Protein AF-A0A645FSI8-F1 (afdb_monomer)

Radius of gyration: 13.56 Å; Cα contacts (8 Å, |Δi|>4): 57; chains: 1; bounding box: 33×14×40 Å

Foldseek 3Di:
DVLLVVLLVVLVVLLVVCVVQQAAAPVSLVVNVVSVVVNVVVVDDPVSVVSNVVRVPRHNDRPPPVPPPD

Organism: NCBI:txid1076179

Sequence (70 aa):
MGLQCLLRAEIIRSYEKYQDKGFCPLYAKEALKREYDSYHDLHGNDVATDLYRQMMALPTESKGAVYEKA

Mean predicted aligned error: 6.17 Å

Solvent-accessible surface area (backbone atoms only — not comparable to full-atom values): 4068 Å² total; per-residue (Å²): 110,71,68,48,52,53,40,42,52,47,50,48,52,52,35,61,67,28,59,80,65,65,27,36,44,64,73,56,50,57,50,49,48,57,46,47,52,56,23,40,77,69,72,53,79,56,72,48,55,59,44,51,54,55,48,68,70,36,43,55,61,56,94,70,73,73,74,82,80,122

Structure (mmCIF, N/CA/C/O backbone):
data_AF-A0A645FSI8-F1
#
_entry.id   AF-A0A645FSI8-F1
#
loop_
_atom_site.group_PDB
_atom_site.id
_atom_site.type_symbol
_atom_site.label_atom_id
_atom_site.label_alt_id
_atom_site.label_comp_id
_atom_site.label_asym_id
_atom_site.label_entity_id
_atom_site.label_seq_id
_atom_site.pdbx_PDB_ins_code
_atom_site.Cartn_x
_atom_site.Cartn_y
_atom_site.Cartn_z
_atom_site.occupancy
_atom_site.B_iso_or_equiv
_atom_site.auth_seq_id
_atom_site.auth_comp_id
_atom_site.auth_asym_id
_atom_site.auth_atom_id
_atom_site.pdbx_PDB_model_num
ATOM 1 N N . MET A 1 1 ? 8.282 1.339 -16.554 1.00 65.00 1 MET A N 1
ATOM 2 C CA . MET A 1 1 ? 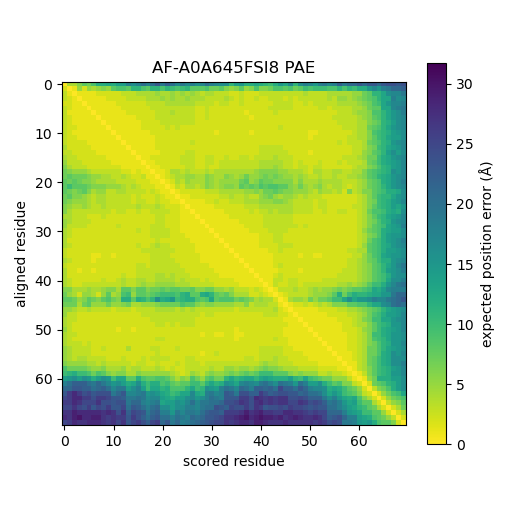9.352 1.952 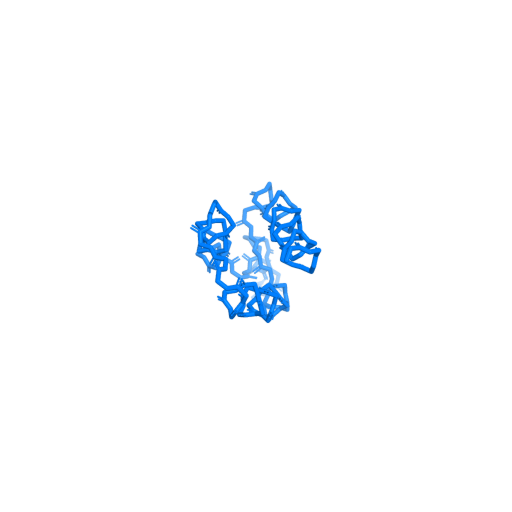-15.734 1.00 65.00 1 MET A CA 1
ATOM 3 C C . MET A 1 1 ? 8.828 3.125 -14.898 1.00 65.00 1 MET A C 1
ATOM 5 O O . MET A 1 1 ? 8.689 2.942 -13.703 1.00 65.00 1 MET A O 1
ATOM 9 N N . GLY A 1 2 ? 8.440 4.280 -15.463 1.00 84.81 2 GLY A N 1
ATOM 10 C CA . GLY A 1 2 ? 8.027 5.448 -14.650 1.00 84.81 2 GLY A CA 1
ATOM 11 C C . GLY A 1 2 ? 6.774 5.249 -13.778 1.00 84.81 2 GLY A C 1
ATOM 12 O O . GLY A 1 2 ? 6.837 5.394 -12.562 1.00 84.81 2 GLY A O 1
ATOM 13 N N . LEU A 1 3 ? 5.647 4.863 -14.385 1.00 89.94 3 LEU A N 1
ATOM 14 C CA . LEU A 1 3 ? 4.374 4.682 -13.670 1.00 89.94 3 LEU A CA 1
ATOM 15 C C . LEU A 1 3 ? 4.438 3.571 -12.609 1.00 89.94 3 LEU A C 1
ATOM 17 O O . LEU A 1 3 ? 3.945 3.738 -11.501 1.00 89.94 3 LEU A O 1
ATOM 21 N N . GLN A 1 4 ? 5.117 2.469 -12.926 1.00 91.12 4 GLN A N 1
ATOM 22 C CA . GLN A 1 4 ? 5.334 1.362 -11.995 1.00 91.12 4 GLN A CA 1
ATOM 23 C C . GLN A 1 4 ? 6.082 1.818 -10.732 1.00 91.12 4 GLN A C 1
ATOM 25 O O . GLN A 1 4 ? 5.676 1.468 -9.628 1.00 91.12 4 GLN A O 1
ATOM 30 N N . CYS A 1 5 ? 7.130 2.640 -10.872 1.00 91.75 5 CYS A N 1
ATOM 31 C CA . CYS A 1 5 ? 7.855 3.199 -9.728 1.00 91.75 5 CYS A CA 1
ATOM 32 C C . CYS A 1 5 ? 6.978 4.126 -8.874 1.00 91.75 5 CYS A C 1
ATOM 34 O O . CYS A 1 5 ? 7.101 4.117 -7.651 1.00 91.75 5 CYS A O 1
ATOM 36 N N . LEU A 1 6 ? 6.088 4.905 -9.500 1.00 93.56 6 LEU A N 1
ATOM 37 C CA . LEU A 1 6 ? 5.164 5.793 -8.789 1.00 93.56 6 LEU A CA 1
ATOM 38 C C . LEU A 1 6 ? 4.131 5.006 -7.977 1.00 93.56 6 LEU A C 1
ATOM 40 O O . LEU A 1 6 ? 3.959 5.287 -6.792 1.00 93.56 6 LEU A O 1
ATOM 44 N N . LEU A 1 7 ? 3.506 3.998 -8.592 1.00 93.62 7 LEU A N 1
ATOM 45 C CA . LEU A 1 7 ? 2.536 3.123 -7.927 1.00 93.62 7 LEU A CA 1
ATOM 46 C C . LEU A 1 7 ? 3.189 2.344 -6.784 1.00 93.62 7 LEU A C 1
ATOM 48 O O . LEU A 1 7 ? 2.669 2.309 -5.674 1.00 93.62 7 LEU A O 1
ATOM 52 N N . ARG A 1 8 ? 4.391 1.806 -7.017 1.00 94.19 8 ARG A N 1
ATOM 53 C CA . ARG A 1 8 ? 5.194 1.151 -5.979 1.00 94.19 8 ARG A CA 1
ATOM 54 C C . ARG A 1 8 ? 5.441 2.076 -4.790 1.00 94.19 8 ARG A C 1
ATOM 56 O O . ARG A 1 8 ? 5.280 1.667 -3.644 1.00 94.19 8 ARG A O 1
ATOM 63 N N . ALA A 1 9 ? 5.853 3.313 -5.059 1.00 94.44 9 ALA A N 1
ATOM 64 C CA . ALA A 1 9 ? 6.117 4.284 -4.009 1.00 94.44 9 ALA A CA 1
ATOM 65 C C . ALA A 1 9 ? 4.842 4.637 -3.230 1.00 94.44 9 ALA A C 1
ATOM 67 O O . ALA A 1 9 ? 4.927 4.866 -2.027 1.00 94.44 9 ALA A O 1
ATOM 68 N N . GLU A 1 10 ? 3.674 4.650 -3.880 1.00 94.50 10 GLU A N 1
ATOM 69 C CA . GLU A 1 10 ? 2.419 4.921 -3.180 1.00 94.50 10 GLU A CA 1
ATOM 70 C C . GLU A 1 10 ? 1.936 3.770 -2.309 1.00 94.50 10 GLU A C 1
ATOM 72 O O . GLU A 1 10 ? 1.544 4.007 -1.167 1.00 94.50 10 GLU A O 1
ATOM 77 N N . ILE A 1 11 ? 2.079 2.527 -2.770 1.00 93.94 11 ILE A N 1
ATOM 78 C CA . ILE A 1 11 ? 1.770 1.347 -1.954 1.00 93.94 11 ILE A CA 1
ATOM 79 C C . ILE A 1 11 ? 2.609 1.349 -0.667 1.00 93.94 11 ILE A C 1
ATOM 81 O O . ILE A 1 11 ? 2.080 1.096 0.416 1.00 93.94 11 ILE A O 1
ATOM 85 N N . ILE A 1 12 ? 3.900 1.694 -0.768 1.00 94.38 12 ILE A N 1
ATOM 86 C CA . ILE A 1 12 ? 4.802 1.808 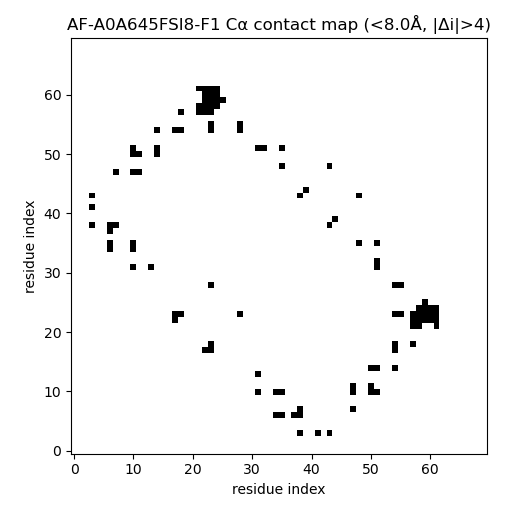0.389 1.00 94.38 12 ILE A CA 1
ATOM 87 C C . ILE A 1 12 ? 4.338 2.919 1.340 1.00 94.38 12 ILE A C 1
ATOM 89 O O . ILE A 1 12 ? 4.177 2.668 2.532 1.00 94.38 12 ILE A O 1
ATOM 93 N N . ARG A 1 13 ? 4.065 4.126 0.826 1.00 93.88 13 ARG A N 1
ATOM 94 C CA . ARG A 1 13 ? 3.611 5.260 1.652 1.00 93.88 13 ARG A CA 1
ATOM 95 C C . ARG A 1 13 ? 2.291 4.974 2.352 1.00 93.88 13 ARG A C 1
ATOM 97 O O . ARG A 1 13 ? 2.122 5.289 3.531 1.00 93.88 13 ARG A O 1
ATOM 104 N N . SER A 1 14 ? 1.347 4.375 1.633 1.00 92.19 14 SER A N 1
ATOM 105 C CA . SER A 1 14 ? 0.071 3.988 2.214 1.00 92.19 14 SER A CA 1
ATOM 106 C C . SER A 1 14 ? 0.283 2.927 3.297 1.00 92.19 14 SER A C 1
ATOM 108 O O . SER A 1 14 ? -0.308 3.046 4.371 1.00 92.19 14 SER A O 1
ATOM 110 N N . TYR A 1 15 ? 1.159 1.939 3.079 1.00 93.00 15 TYR A N 1
ATOM 111 C CA . TYR A 1 15 ? 1.504 0.947 4.102 1.00 93.00 15 TYR A CA 1
ATOM 112 C C . TYR A 1 15 ? 2.060 1.600 5.370 1.00 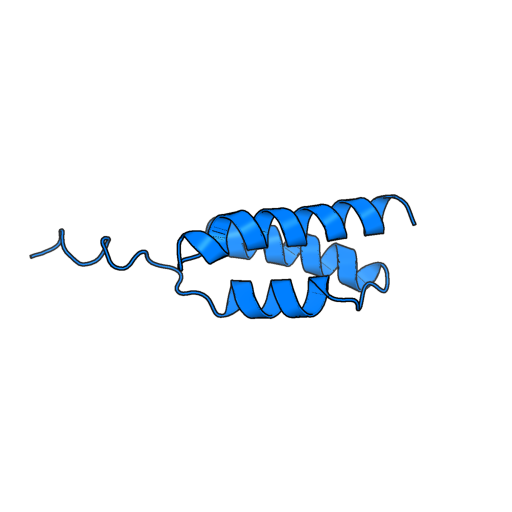93.00 15 TYR A C 1
ATOM 114 O O . TYR A 1 15 ? 1.491 1.387 6.436 1.00 93.00 15 TYR A O 1
ATOM 122 N N . GLU A 1 16 ? 3.079 2.456 5.268 1.00 91.38 16 GLU A N 1
ATOM 123 C CA . GLU A 1 16 ? 3.661 3.167 6.421 1.00 91.38 16 GLU A CA 1
ATOM 124 C C . GLU A 1 16 ? 2.593 3.949 7.207 1.00 91.38 16 GLU A C 1
ATOM 126 O O . GLU A 1 16 ? 2.508 3.863 8.430 1.00 91.38 16 GLU A O 1
ATOM 131 N N . LYS A 1 17 ? 1.684 4.633 6.501 1.00 90.06 17 LYS A N 1
ATOM 132 C CA . LYS A 1 17 ? 0.615 5.436 7.112 1.00 90.06 17 LYS A CA 1
ATOM 133 C C . LYS A 1 17 ? -0.397 4.625 7.928 1.00 90.06 17 LYS A C 1
ATOM 135 O O . LYS A 1 17 ? -0.936 5.152 8.907 1.00 90.06 17 LYS A O 1
ATOM 140 N N . TYR A 1 18 ? -0.754 3.420 7.483 1.00 88.12 18 TYR A N 1
ATOM 141 C CA . TYR A 1 18 ? -1.807 2.606 8.109 1.00 88.12 18 TYR A CA 1
ATOM 142 C C . TYR A 1 18 ? -1.256 1.504 9.015 1.00 88.12 18 TYR A C 1
ATOM 144 O O . TYR A 1 18 ? -1.934 1.121 9.970 1.00 88.12 18 TYR A O 1
ATOM 152 N N . GLN A 1 19 ? -0.025 1.054 8.779 1.00 86.50 19 GLN A N 1
ATOM 153 C CA . GLN A 1 19 ? 0.666 0.093 9.632 1.00 86.50 19 GLN A CA 1
ATOM 154 C C . GLN A 1 19 ? 0.847 0.648 11.049 1.00 86.50 19 GLN A C 1
ATOM 156 O O . GLN A 1 19 ? 0.478 -0.025 12.010 1.00 86.50 19 GLN A O 1
ATOM 161 N N . ASP A 1 20 ? 1.286 1.903 11.182 1.00 85.75 20 ASP A N 1
ATOM 162 C CA . ASP A 1 20 ? 1.437 2.572 12.485 1.00 85.75 20 ASP A CA 1
ATOM 163 C C . ASP A 1 20 ? 0.107 2.724 13.236 1.00 85.75 20 ASP A C 1
ATOM 165 O O . ASP A 1 20 ? 0.062 2.772 14.464 1.00 85.75 20 ASP A O 1
ATOM 169 N N . LYS A 1 21 ? -1.006 2.786 12.498 1.00 85.19 21 LYS A N 1
ATOM 170 C CA . LYS A 1 21 ? -2.352 2.925 13.068 1.00 85.19 21 LYS A CA 1
ATOM 171 C C . LYS A 1 21 ? -2.953 1.586 13.481 1.00 85.19 21 LYS A C 1
ATOM 173 O O . LYS A 1 21 ? -3.903 1.568 14.258 1.00 85.19 21 LYS A O 1
ATOM 178 N N . GLY A 1 22 ? -2.445 0.474 12.947 1.00 85.62 22 GLY A N 1
ATOM 179 C CA . GLY A 1 22 ? -2.973 -0.868 13.188 1.00 85.62 22 GLY A CA 1
ATOM 180 C C . GLY A 1 22 ? -4.381 -1.108 12.628 1.00 85.62 22 GLY A C 1
ATOM 181 O O . GLY A 1 22 ? -5.003 -2.109 12.977 1.00 85.62 22 GLY A O 1
ATOM 182 N N . PHE A 1 23 ? -4.900 -0.210 11.784 1.00 85.69 23 PHE A N 1
ATOM 183 C CA . PHE A 1 23 ? -6.169 -0.370 11.072 1.00 85.69 23 PHE A CA 1
ATOM 184 C C . PHE A 1 23 ? -6.114 0.344 9.716 1.00 85.69 23 PHE A C 1
ATOM 186 O O . PHE A 1 23 ? -5.457 1.377 9.568 1.00 85.69 23 PHE A O 1
ATOM 193 N N . CYS A 1 24 ? -6.836 -0.186 8.729 1.00 88.50 24 CYS A N 1
ATOM 194 C CA . CYS A 1 24 ? -6.947 0.399 7.396 1.00 88.50 24 CYS A CA 1
ATOM 195 C C . CYS A 1 24 ? -8.424 0.534 6.995 1.00 88.50 24 CYS A C 1
ATOM 197 O O . CYS A 1 24 ? -9.074 -0.484 6.753 1.00 88.50 24 CYS A O 1
ATOM 199 N N . PRO A 1 25 ? -8.975 1.760 6.917 1.00 89.62 25 PRO A N 1
ATOM 200 C CA . PRO A 1 25 ? -10.387 1.969 6.615 1.00 89.62 25 PRO A CA 1
ATOM 201 C C . PRO A 1 25 ? -10.750 1.474 5.209 1.00 89.62 25 PRO A C 1
ATOM 203 O O . PRO A 1 25 ? -9.911 1.449 4.309 1.00 89.62 25 PRO A O 1
ATOM 206 N N . LEU A 1 26 ? -12.025 1.126 5.001 1.00 88.62 26 LEU A N 1
ATOM 207 C CA . LEU A 1 26 ? -12.482 0.451 3.778 1.00 88.62 26 LEU A CA 1
ATOM 208 C C . LEU A 1 26 ? -12.122 1.227 2.504 1.00 88.62 26 LEU A C 1
ATOM 210 O O . LEU A 1 26 ? -11.576 0.647 1.571 1.00 88.62 26 LEU A O 1
ATOM 214 N N . TYR A 1 27 ? -12.330 2.547 2.508 1.00 87.62 27 TYR A N 1
ATOM 215 C CA . TYR A 1 27 ? -12.005 3.405 1.364 1.00 87.62 27 TYR A CA 1
ATOM 216 C C . TYR A 1 27 ? -10.512 3.363 0.999 1.00 87.62 27 TYR A C 1
ATOM 218 O O . TYR A 1 27 ? -10.156 3.438 -0.174 1.00 87.62 27 TYR A O 1
ATOM 226 N N . ALA A 1 28 ? -9.628 3.235 1.995 1.00 89.25 28 ALA A N 1
ATOM 227 C CA . ALA A 1 28 ? -8.190 3.170 1.772 1.00 89.25 28 ALA A CA 1
ATOM 228 C C . A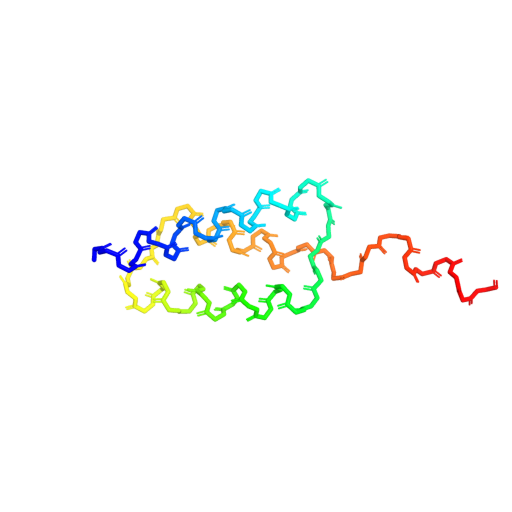LA A 1 28 ? -7.800 1.812 1.187 1.00 89.25 28 ALA A C 1
ATOM 230 O O . ALA A 1 28 ? -6.976 1.755 0.278 1.00 89.25 28 ALA A O 1
ATOM 231 N N . LYS A 1 29 ? -8.459 0.731 1.625 1.00 91.50 29 LYS A N 1
ATOM 232 C CA . LYS A 1 29 ? -8.279 -0.590 1.016 1.00 91.50 29 LYS A CA 1
ATOM 233 C C . LYS A 1 29 ? -8.716 -0.615 -0.448 1.00 91.50 29 LYS A C 1
ATOM 235 O O . LYS A 1 29 ? -8.013 -1.170 -1.286 1.00 91.50 29 LYS A O 1
ATOM 240 N N . GLU A 1 30 ? -9.852 0.001 -0.767 1.00 92.94 30 GLU A N 1
ATOM 241 C CA . GLU A 1 30 ? -10.356 0.081 -2.143 1.00 92.94 30 GLU A CA 1
ATOM 242 C C . GLU A 1 30 ? -9.467 0.926 -3.061 1.00 92.94 30 GLU A C 1
ATOM 244 O O . GLU A 1 30 ? -9.327 0.604 -4.243 1.00 92.94 30 GLU A O 1
ATOM 249 N N . ALA A 1 31 ? -8.886 2.010 -2.540 1.00 92.25 31 ALA A N 1
ATOM 250 C CA . ALA A 1 31 ? -7.915 2.818 -3.271 1.00 92.25 31 ALA A CA 1
ATOM 251 C C . ALA A 1 31 ? -6.629 2.020 -3.531 1.00 92.25 31 ALA A C 1
ATOM 253 O O . ALA A 1 31 ? -6.212 1.886 -4.682 1.00 92.25 31 ALA A O 1
ATOM 254 N N . LEU A 1 32 ? -6.078 1.392 -2.486 1.00 93.88 32 LEU A N 1
ATOM 255 C CA . LEU A 1 32 ? -4.865 0.585 -2.584 1.00 93.88 32 LEU A CA 1
ATOM 256 C C . LEU A 1 32 ? -5.035 -0.603 -3.536 1.00 93.88 32 LEU A C 1
ATOM 258 O O . LEU A 1 32 ? -4.116 -0.930 -4.277 1.00 93.88 32 LEU A O 1
ATOM 262 N N . LYS A 1 33 ? -6.211 -1.242 -3.550 1.00 94.94 33 LYS A N 1
ATOM 263 C CA . LYS A 1 33 ? -6.509 -2.332 -4.484 1.00 94.94 33 LYS A CA 1
ATOM 264 C C . LYS A 1 33 ? -6.397 -1.8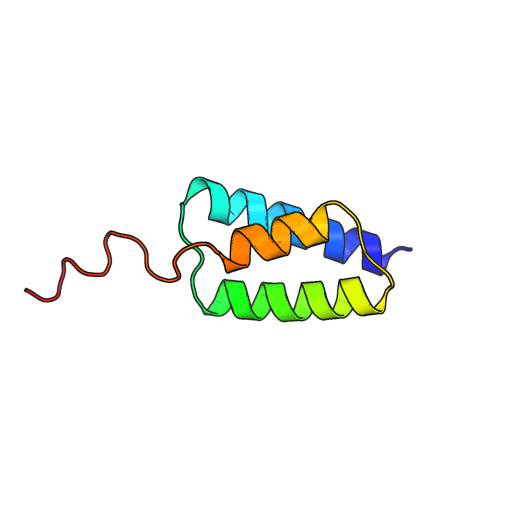77 -5.939 1.00 94.94 33 LYS A C 1
ATOM 266 O O . LYS A 1 33 ? -5.733 -2.540 -6.721 1.00 94.94 33 LYS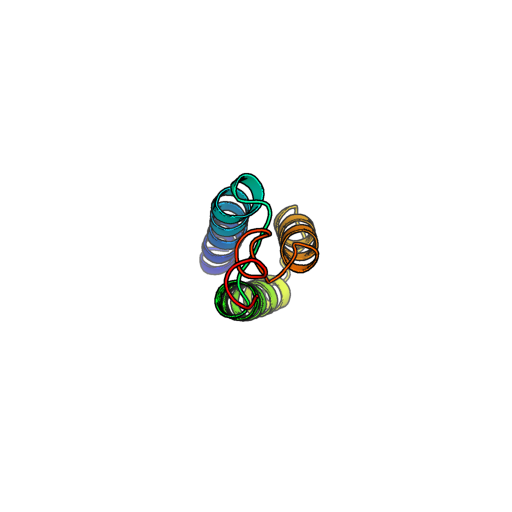 A O 1
ATOM 271 N N . ARG A 1 34 ? -6.975 -0.725 -6.292 1.00 94.62 34 ARG A N 1
ATOM 272 C CA . ARG A 1 34 ? -6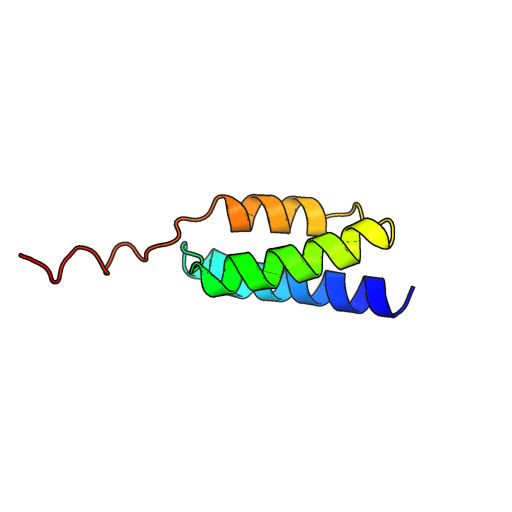.899 -0.182 -7.662 1.00 94.62 34 ARG A CA 1
ATOM 273 C C . ARG A 1 34 ? -5.467 0.161 -8.077 1.00 94.62 34 ARG A C 1
ATOM 275 O O . ARG A 1 34 ? -5.078 -0.083 -9.220 1.00 94.62 34 ARG A O 1
ATOM 282 N N . GLU A 1 35 ? -4.686 0.717 -7.154 1.00 93.75 35 GLU A N 1
ATOM 283 C CA . GLU A 1 35 ? -3.265 0.996 -7.380 1.00 93.75 35 GLU A CA 1
ATOM 284 C C . GLU A 1 35 ? -2.449 -0.283 -7.550 1.00 93.75 35 GLU A C 1
ATOM 286 O O . GLU A 1 35 ? -1.637 -0.370 -8.471 1.00 93.75 35 GLU A O 1
ATOM 291 N N . TYR A 1 36 ? -2.683 -1.278 -6.692 1.00 95.31 36 TYR A N 1
ATOM 292 C CA . TYR A 1 36 ? -2.008 -2.566 -6.761 1.00 95.31 36 TYR A CA 1
ATOM 293 C C . TYR A 1 36 ? -2.352 -3.321 -8.044 1.00 95.31 36 TYR A C 1
ATOM 295 O O . TYR A 1 36 ? -1.439 -3.818 -8.692 1.00 95.31 36 TYR A O 1
ATOM 303 N N . ASP A 1 37 ? -3.623 -3.355 -8.451 1.00 94.69 37 ASP A N 1
ATOM 304 C CA . ASP A 1 37 ? -4.048 -3.994 -9.701 1.00 94.69 37 ASP A CA 1
ATOM 305 C C . ASP A 1 37 ? -3.309 -3.354 -10.895 1.00 94.69 37 ASP A C 1
ATOM 307 O O . ASP A 1 37 ? -2.682 -4.049 -11.693 1.00 94.69 37 ASP A O 1
ATOM 311 N N . SER A 1 38 ? -3.234 -2.017 -10.936 1.00 94.06 38 SER A N 1
ATOM 312 C CA . SER A 1 38 ? -2.483 -1.284 -11.970 1.00 94.06 38 SER A CA 1
ATOM 313 C C . SER A 1 38 ? -0.971 -1.551 -11.914 1.00 94.06 38 SER A C 1
ATOM 315 O O . SER A 1 38 ? -0.301 -1.623 -12.943 1.00 94.06 38 SER A O 1
ATOM 317 N N . TYR A 1 39 ? -0.401 -1.678 -10.713 1.00 93.88 39 TYR A N 1
ATOM 318 C CA . TYR A 1 39 ? 1.010 -2.015 -10.516 1.00 93.88 39 TYR A CA 1
ATOM 319 C C . TYR A 1 39 ? 1.316 -3.449 -10.969 1.00 93.88 39 TYR A C 1
ATOM 321 O O . TYR A 1 39 ? 2.347 -3.690 -11.603 1.00 93.88 39 TYR A O 1
ATOM 329 N N . HIS A 1 40 ? 0.415 -4.386 -10.675 1.00 93.00 40 HIS A N 1
ATOM 330 C CA . HIS A 1 40 ? 0.536 -5.794 -11.023 1.00 93.00 40 HIS A CA 1
ATOM 331 C C . HIS A 1 40 ? 0.404 -6.020 -12.532 1.00 93.00 40 HIS A C 1
ATOM 333 O O . HIS A 1 40 ? 1.219 -6.741 -13.106 1.00 93.00 40 HIS A O 1
ATOM 339 N N . ASP A 1 41 ? -0.523 -5.324 -13.196 1.00 94.19 41 ASP A N 1
ATOM 340 C CA . ASP A 1 41 ? -0.667 -5.335 -14.659 1.00 94.19 41 ASP A CA 1
ATOM 341 C C . ASP A 1 41 ? 0.610 -4.845 -15.364 1.00 94.19 41 ASP A C 1
ATOM 343 O O . ASP A 1 41 ? 1.005 -5.338 -16.425 1.00 94.19 41 ASP A O 1
ATOM 347 N N . LEU A 1 42 ? 1.345 -3.930 -14.725 1.00 92.31 42 LEU A N 1
ATOM 348 C CA . LEU A 1 42 ? 2.671 -3.481 -15.160 1.00 92.31 42 LEU A CA 1
ATOM 349 C C . LEU A 1 42 ? 3.805 -4.448 -14.769 1.00 92.31 42 LEU A C 1
ATOM 351 O O . LEU A 1 42 ? 4.974 -4.062 -14.795 1.00 92.31 42 LEU A O 1
ATOM 355 N N . HIS A 1 43 ? 3.471 -5.698 -14.437 1.00 87.31 43 HIS A N 1
ATOM 356 C CA . HIS A 1 43 ? 4.392 -6.774 -14.063 1.00 87.31 43 HIS A CA 1
ATOM 357 C C . HIS A 1 43 ? 5.188 -6.459 -12.785 1.00 87.31 43 HIS A C 1
ATOM 359 O O . HIS A 1 43 ? 6.321 -6.906 -12.597 1.00 87.31 43 HIS A O 1
ATOM 365 N N . GLY A 1 44 ? 4.597 -5.663 -11.892 1.00 82.69 44 GLY A N 1
ATOM 366 C CA . GLY A 1 44 ? 5.105 -5.428 -10.551 1.00 82.69 44 GLY A CA 1
ATOM 367 C C . GLY A 1 44 ? 4.938 -6.655 -9.655 1.00 82.69 44 GLY A C 1
ATOM 368 O O . GLY A 1 44 ? 3.832 -7.172 -9.493 1.00 82.69 44 GLY A O 1
ATOM 369 N N . ASN A 1 45 ? 6.042 -7.133 -9.078 1.00 84.19 45 ASN A N 1
ATOM 370 C CA . ASN A 1 45 ? 6.052 -8.298 -8.190 1.00 84.19 45 ASN A CA 1
ATOM 371 C C . ASN A 1 45 ? 7.188 -8.230 -7.153 1.00 84.19 45 ASN A C 1
ATOM 373 O O . ASN A 1 45 ? 7.887 -9.212 -6.912 1.00 84.19 45 ASN A O 1
ATOM 377 N N . ASP A 1 46 ? 7.432 -7.040 -6.606 1.00 87.69 46 ASP A N 1
ATOM 378 C CA . ASP A 1 46 ? 8.431 -6.837 -5.556 1.00 87.69 46 ASP A CA 1
ATOM 379 C C . ASP A 1 46 ? 7.777 -6.699 -4.169 1.00 87.69 46 ASP A C 1
ATOM 381 O O . ASP A 1 46 ? 6.629 -7.095 -3.960 1.00 87.69 46 ASP A O 1
ATOM 385 N N . VAL A 1 47 ? 8.511 -6.119 -3.214 1.00 90.62 47 VAL A N 1
ATOM 386 C CA . VAL A 1 47 ? 8.053 -5.854 -1.843 1.00 90.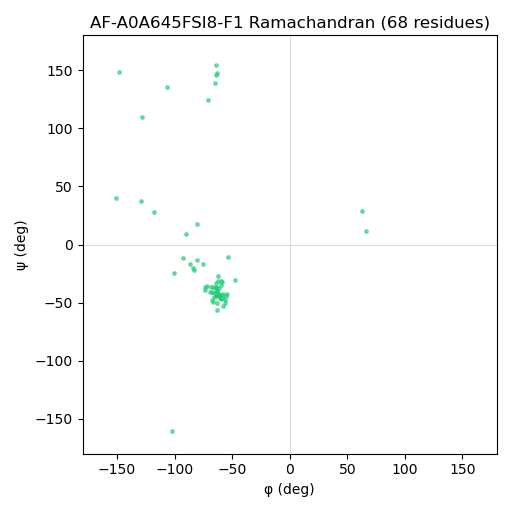62 47 VAL A CA 1
ATOM 387 C C . VAL A 1 47 ? 6.669 -5.189 -1.770 1.00 90.62 47 VAL A C 1
ATOM 389 O O . VAL A 1 47 ? 5.929 -5.452 -0.826 1.00 90.62 47 VAL A O 1
ATOM 392 N N . ALA A 1 48 ? 6.270 -4.378 -2.758 1.00 91.56 48 ALA A N 1
ATOM 393 C CA . ALA A 1 48 ? 4.955 -3.738 -2.785 1.00 91.56 48 ALA A CA 1
ATOM 394 C C . ALA A 1 48 ? 3.798 -4.753 -2.764 1.00 91.56 48 ALA A C 1
ATOM 396 O O . ALA A 1 48 ? 2.770 -4.487 -2.142 1.00 91.56 48 ALA A O 1
ATOM 397 N N . THR A 1 49 ? 3.975 -5.935 -3.359 1.00 93.25 49 THR A N 1
ATOM 398 C CA . THR A 1 49 ? 2.981 -7.018 -3.318 1.00 93.25 49 THR A CA 1
ATOM 399 C C . THR A 1 49 ? 2.751 -7.528 -1.901 1.00 93.25 49 THR A C 1
ATOM 401 O O . THR A 1 49 ? 1.608 -7.720 -1.477 1.00 93.25 49 THR A O 1
ATOM 404 N N . ASP A 1 50 ? 3.824 -7.716 -1.139 1.00 94.19 50 ASP A N 1
ATOM 405 C CA . ASP A 1 50 ? 3.722 -8.190 0.238 1.00 94.19 50 ASP A CA 1
ATOM 406 C C . ASP A 1 50 ? 3.165 -7.107 1.166 1.00 94.19 50 ASP A C 1
ATOM 408 O O . ASP A 1 50 ? 2.371 -7.412 2.058 1.00 94.19 50 ASP A O 1
ATOM 412 N N . LEU A 1 51 ? 3.510 -5.837 0.934 1.00 93.94 51 LEU A N 1
ATOM 413 C CA . LEU A 1 51 ? 2.949 -4.705 1.678 1.00 93.94 51 LEU A CA 1
ATOM 414 C C . LEU A 1 51 ? 1.449 -4.531 1.412 1.00 93.94 51 LEU A C 1
ATOM 416 O O . LEU A 1 51 ? 0.676 -4.329 2.349 1.00 93.94 51 LEU A O 1
ATOM 420 N N . TYR A 1 52 ? 1.021 -4.680 0.155 1.00 94.31 52 TYR A N 1
ATOM 421 C CA . TYR A 1 52 ? -0.394 -4.696 -0.215 1.00 94.31 52 TYR A CA 1
ATOM 422 C C . TYR A 1 52 ? -1.155 -5.776 0.565 1.00 94.31 52 TYR A C 1
ATOM 424 O O . TYR A 1 52 ? -2.170 -5.489 1.204 1.00 94.31 52 TYR A O 1
ATOM 432 N N . ARG A 1 53 ? -0.636 -7.011 0.577 1.00 93.94 53 ARG A N 1
ATOM 433 C CA . ARG A 1 53 ? -1.248 -8.139 1.300 1.00 93.94 53 ARG A CA 1
ATOM 434 C C . ARG A 1 53 ? -1.346 -7.877 2.799 1.00 93.94 53 ARG A C 1
ATOM 436 O O . ARG A 1 53 ? -2.402 -8.109 3.386 1.00 93.94 53 ARG A O 1
ATOM 443 N N . GLN A 1 54 ? -0.277 -7.366 3.407 1.00 92.62 54 GLN A N 1
ATOM 444 C CA . GLN A 1 54 ? -0.267 -7.015 4.827 1.00 92.62 54 GLN A CA 1
ATOM 445 C C . GLN A 1 54 ? -1.304 -5.933 5.145 1.00 92.62 54 GLN A C 1
ATOM 447 O O . GLN A 1 54 ? -2.058 -6.077 6.106 1.00 92.62 54 GLN A O 1
ATOM 452 N N . MET A 1 55 ? -1.429 -4.899 4.308 1.00 92.06 55 MET A N 1
ATOM 453 C CA . MET A 1 55 ? -2.435 -3.863 4.535 1.00 92.06 55 MET A CA 1
ATOM 454 C C . MET A 1 55 ? -3.872 -4.376 4.345 1.00 92.06 55 MET A C 1
ATOM 456 O O . MET A 1 55 ? -4.771 -3.986 5.091 1.00 92.06 55 MET A O 1
ATOM 460 N N . MET A 1 56 ? -4.112 -5.277 3.386 1.00 91.31 56 MET A N 1
ATOM 461 C CA . MET A 1 56 ? -5.424 -5.916 3.225 1.00 91.31 56 MET A CA 1
ATOM 462 C C . MET A 1 56 ? -5.818 -6.752 4.448 1.00 91.31 56 MET A C 1
ATOM 464 O O . MET A 1 56 ? -7.008 -6.811 4.776 1.00 91.31 56 MET A O 1
ATOM 468 N N . ALA A 1 57 ? -4.836 -7.336 5.142 1.00 91.81 57 ALA A N 1
ATOM 469 C CA . ALA A 1 57 ? -5.030 -8.108 6.367 1.00 91.81 57 ALA A CA 1
ATOM 470 C C . ALA A 1 57 ? -5.307 -7.245 7.614 1.00 91.81 57 ALA A C 1
ATOM 472 O O . ALA A 1 57 ? -5.813 -7.769 8.607 1.00 91.81 57 ALA A O 1
ATOM 473 N N . LEU A 1 58 ? -5.022 -5.935 7.582 1.00 89.00 58 LEU A N 1
ATOM 474 C CA . LEU A 1 58 ? -5.332 -5.038 8.699 1.00 89.00 58 LEU A CA 1
ATOM 475 C C . LEU A 1 58 ? -6.848 -4.954 8.941 1.00 89.00 58 LEU A C 1
ATOM 477 O O . LEU A 1 58 ? -7.627 -5.016 7.989 1.00 89.00 58 LEU A O 1
ATOM 481 N N . PRO A 1 59 ? -7.307 -4.766 10.187 1.00 88.38 59 PRO A N 1
ATOM 482 C CA . PRO A 1 59 ? -8.724 -4.572 10.466 1.00 88.38 59 PRO A CA 1
ATOM 483 C C . PRO A 1 59 ? -9.243 -3.284 9.815 1.00 88.38 59 PRO A C 1
ATOM 485 O O . PRO A 1 59 ? -8.523 -2.290 9.695 1.00 88.38 59 PRO A O 1
ATOM 488 N N . THR A 1 60 ? -10.504 -3.312 9.383 1.00 84.12 60 THR A N 1
ATOM 489 C CA . THR A 1 60 ? -11.142 -2.178 8.693 1.00 84.12 60 THR A CA 1
ATOM 490 C C . THR A 1 60 ? -11.688 -1.125 9.661 1.00 84.12 60 THR A C 1
ATOM 492 O O . THR A 1 60 ? -11.847 0.042 9.303 1.00 84.12 60 THR A O 1
ATOM 495 N N . GLU A 1 61 ? -11.932 -1.527 10.905 1.00 77.50 61 GLU A N 1
ATOM 496 C CA . GLU A 1 61 ? -12.411 -0.674 11.986 1.00 77.50 61 GLU A CA 1
ATOM 497 C C . GLU A 1 61 ? -11.272 -0.416 12.977 1.00 77.50 61 GLU A C 1
ATOM 499 O O . GLU A 1 61 ? -10.534 -1.328 13.357 1.00 77.50 61 GLU A O 1
ATOM 504 N N . SER A 1 62 ? -11.123 0.839 13.407 1.00 66.81 62 SER A N 1
ATOM 505 C CA . SER A 1 62 ? -10.275 1.153 14.556 1.00 66.81 62 SER A CA 1
ATOM 506 C C . SER A 1 62 ? -10.894 0.518 15.799 1.00 66.81 62 SER A C 1
ATOM 508 O O . SER A 1 62 ? -12.107 0.617 15.994 1.00 66.81 62 SER A O 1
ATOM 510 N N . LYS A 1 63 ? -10.075 -0.072 16.681 1.00 58.09 63 LYS A N 1
ATOM 511 C CA . LYS A 1 63 ? -10.523 -0.668 17.958 1.00 58.09 63 LYS A CA 1
ATOM 512 C C . LYS A 1 63 ? -11.342 0.292 18.850 1.00 58.09 63 LYS A C 1
ATOM 514 O O . LYS A 1 63 ? -11.936 -0.164 19.818 1.00 58.09 63 LYS A O 1
ATOM 519 N N . GLY A 1 64 ? -11.396 1.592 18.534 1.00 53.22 64 GLY A N 1
ATOM 520 C CA . GLY A 1 64 ? -12.213 2.597 19.223 1.00 53.22 64 GLY A CA 1
ATOM 521 C C . GLY A 1 64 ? -13.615 2.864 18.649 1.00 53.22 64 GLY A C 1
ATOM 522 O O . GLY A 1 64 ? -14.399 3.517 19.322 1.00 53.22 64 GLY A O 1
ATOM 523 N N . ALA A 1 65 ? -13.976 2.379 17.453 1.00 49.72 65 ALA A N 1
ATOM 524 C CA . ALA A 1 65 ? -15.274 2.703 16.829 1.00 49.72 65 ALA A CA 1
ATOM 525 C C . ALA A 1 65 ? -16.458 1.868 17.360 1.00 49.72 65 ALA A C 1
ATOM 527 O O . ALA A 1 65 ? -17.615 2.201 17.115 1.00 49.72 65 ALA A O 1
ATOM 528 N N . VAL A 1 66 ? -16.178 0.792 18.100 1.00 52.34 66 VAL A N 1
ATOM 529 C CA . VAL A 1 66 ? -17.208 -0.097 18.663 1.00 52.34 66 VAL A CA 1
ATOM 530 C C . VAL A 1 66 ? -17.715 0.403 20.029 1.00 52.34 66 VAL A C 1
ATOM 532 O O . VAL A 1 66 ? -18.796 0.013 20.457 1.00 52.34 66 VAL A O 1
ATOM 535 N N . TYR A 1 67 ? -16.997 1.316 20.699 1.00 49.34 67 TYR A N 1
ATOM 536 C CA . TYR A 1 67 ? -17.298 1.742 22.078 1.00 49.34 67 TYR A CA 1
ATOM 537 C C . TYR A 1 67 ? -18.247 2.946 22.222 1.00 49.34 67 TYR A C 1
ATOM 539 O O . TYR A 1 67 ? -18.448 3.410 23.337 1.00 49.34 67 TYR A O 1
ATOM 547 N N . GLU A 1 68 ? -18.877 3.425 21.145 1.00 48.56 68 GLU A N 1
ATOM 548 C CA . GLU A 1 68 ? -19.857 4.531 21.208 1.00 48.56 68 GLU A CA 1
ATOM 549 C C . GLU A 1 68 ? -21.267 4.106 20.747 1.00 48.56 68 GLU A C 1
ATOM 551 O O . GLU A 1 68 ? -22.057 4.899 20.239 1.00 48.56 68 GLU A O 1
ATOM 556 N N . LYS A 1 69 ? -21.589 2.815 20.907 1.00 43.88 69 LYS A N 1
ATOM 557 C CA . LYS A 1 69 ? -22.947 2.266 20.734 1.00 43.88 69 LYS A CA 1
ATOM 558 C C . LYS A 1 69 ? -23.409 1.409 21.924 1.00 43.88 69 LYS A C 1
ATOM 560 O O . LYS A 1 69 ? -24.088 0.403 21.719 1.00 43.88 69 LYS A O 1
ATOM 565 N N . ALA A 1 70 ? -23.055 1.792 23.149 1.00 40.81 70 ALA A N 1
ATOM 566 C CA . ALA A 1 70 ? -23.613 1.197 24.365 1.00 40.81 70 ALA A CA 1
ATOM 567 C C . ALA A 1 70 ? -24.008 2.283 25.367 1.00 40.81 70 ALA A C 1
ATOM 569 O O . ALA A 1 70 ? -23.168 3.178 25.605 1.00 40.81 70 ALA A O 1
#

Secondary structure (DSSP, 8-state):
-HHHHHHHHHHHHHHHHHHTTT---HHHHHHHHHHHHHHHHTT--SHHHHHHHHHHHS-SS-TTTTTT--

pLDDT: mean 85.38, std 14.08, range [40.81, 95.31]

Nearest PDB structures (foldseek):
  3o01-assembly1_A  TM=4.050E-01  e=8.172E+00  Salmonella enterica subsp. enterica serovar Typhimurium